Protein AF-A0A1F2PAI8-F1 (afdb_monomer_lite)

InterPro domains:
  IPR019127 Exosortase [PF09721] (19-157)
  IPR026392 Exosortase/Archaeosortase domain [TIGR04178] (73-160)
  IPR026441 Exosortase H, IPTLxxWG-CTERM-specific [TIGR04177] (13-160)

pLDDT: mean 89.21, std 8.3, range [53.75, 97.12]

Sequence (169 aa):
MDIKAQLKSEPGKFIISFVIVMTVLYGIFYTFRDEFLVMRVVTAILLGSTLTLIGMDTTVSGDVITTCDLNLKIIDECTAVFSIIVYIAAIIAYPANTRSKIIGVVSGIPVLYGFNILRLVVLALVGVNFPGAFDFVHVYLWQTTFIIFVLITFLLWLKVVVERRENVE

Structure (mmCIF, N/CA/C/O backbone):
data_AF-A0A1F2PAI8-F1
#
_entry.id   AF-A0A1F2PAI8-F1
#
loop_
_atom_site.group_PDB
_atom_site.id
_atom_site.type_symbol
_atom_site.label_atom_id
_atom_site.label_alt_id
_atom_site.label_comp_id
_atom_site.label_asym_id
_atom_site.label_entity_id
_atom_site.label_seq_id
_atom_site.pdbx_PDB_ins_code
_atom_site.Cartn_x
_atom_site.Cartn_y
_atom_site.Cartn_z
_atom_site.occupancy
_atom_site.B_iso_or_equiv
_atom_site.auth_seq_id
_atom_site.auth_comp_id
_atom_site.auth_asym_id
_atom_site.auth_atom_id
_atom_site.pdbx_PDB_model_num
ATOM 1 N N . MET A 1 1 ? -34.841 -11.442 8.010 1.00 53.75 1 MET A N 1
ATOM 2 C CA . MET A 1 1 ? -33.460 -11.130 8.434 1.00 53.75 1 MET A CA 1
ATOM 3 C C . MET A 1 1 ? -33.430 -9.656 8.822 1.00 53.75 1 MET A C 1
ATOM 5 O O . MET A 1 1 ? -33.615 -8.822 7.947 1.00 53.75 1 MET A O 1
ATOM 9 N N . ASP A 1 2 ? -33.362 -9.332 10.117 1.00 73.25 2 ASP A N 1
ATOM 10 C CA . ASP A 1 2 ? -33.502 -7.950 10.606 1.00 73.25 2 ASP A CA 1
ATOM 11 C C . ASP A 1 2 ? -32.162 -7.197 10.530 1.00 73.25 2 ASP A C 1
ATOM 13 O O . ASP A 1 2 ? -31.273 -7.358 11.368 1.00 73.25 2 ASP A O 1
ATOM 17 N N . ILE A 1 3 ? -32.022 -6.376 9.489 1.00 67.38 3 ILE A N 1
ATOM 18 C CA . ILE A 1 3 ? -30.825 -5.573 9.205 1.00 67.38 3 ILE A CA 1
ATOM 19 C C . ILE A 1 3 ? -30.523 -4.593 10.353 1.00 67.38 3 ILE A C 1
ATOM 21 O O . ILE A 1 3 ? -29.355 -4.347 10.659 1.00 67.38 3 ILE A O 1
ATOM 25 N N . LYS A 1 4 ? -31.546 -4.067 11.045 1.00 66.62 4 LYS A N 1
ATOM 26 C CA . LYS A 1 4 ? -31.355 -3.099 12.141 1.00 66.62 4 LYS A CA 1
ATOM 27 C C . LYS A 1 4 ? -30.735 -3.747 13.378 1.00 66.62 4 LYS A C 1
ATOM 29 O O . LYS A 1 4 ? -29.925 -3.111 14.052 1.00 66.62 4 LYS A O 1
ATOM 34 N N . ALA A 1 5 ? -31.077 -5.005 13.656 1.00 64.94 5 ALA A N 1
ATOM 35 C CA . ALA A 1 5 ? -30.491 -5.769 14.754 1.00 64.94 5 ALA A CA 1
ATOM 36 C C . ALA A 1 5 ? -29.004 -6.088 14.502 1.00 64.94 5 ALA A C 1
ATOM 38 O O . ALA A 1 5 ? -28.181 -5.940 15.404 1.00 64.94 5 ALA A O 1
ATOM 39 N N . GLN A 1 6 ? -28.641 -6.434 13.262 1.00 61.34 6 GLN A N 1
ATOM 40 C CA . GLN A 1 6 ? -27.250 -6.680 12.854 1.00 61.34 6 GLN A CA 1
ATOM 41 C C . GLN A 1 6 ? -26.379 -5.415 12.939 1.00 61.34 6 GLN A C 1
ATOM 43 O O . GLN A 1 6 ? -25.279 -5.474 13.483 1.00 61.34 6 GLN A O 1
ATOM 48 N N . LEU A 1 7 ? -26.883 -4.252 12.506 1.00 63.25 7 LEU A N 1
ATOM 49 C CA . LEU A 1 7 ? -26.168 -2.964 12.594 1.00 63.25 7 LEU A CA 1
ATOM 50 C C . LEU A 1 7 ? -25.843 -2.546 14.041 1.00 63.25 7 LEU A C 1
ATOM 52 O O . LEU A 1 7 ? -24.866 -1.838 14.273 1.00 63.25 7 LEU A O 1
ATOM 56 N N . LYS A 1 8 ? -26.649 -2.979 15.020 1.00 68.06 8 LYS A N 1
ATOM 57 C CA . LYS A 1 8 ? -26.426 -2.691 16.447 1.00 68.06 8 LYS A CA 1
ATOM 58 C C . LYS A 1 8 ? -25.398 -3.608 17.115 1.00 68.06 8 LYS A C 1
ATOM 60 O O . LYS A 1 8 ? -24.951 -3.285 18.215 1.00 68.06 8 LYS A O 1
ATOM 65 N N . SER A 1 9 ? -25.039 -4.724 16.481 1.00 77.81 9 SER A N 1
ATOM 66 C CA . SER A 1 9 ? -24.044 -5.668 16.997 1.00 77.81 9 SER A CA 1
ATOM 67 C C . SER A 1 9 ? -22.622 -5.097 16.908 1.00 77.81 9 SER A C 1
ATOM 69 O O . SER A 1 9 ? -22.342 -4.249 16.059 1.00 77.81 9 SER A O 1
ATOM 71 N N . GLU A 1 10 ? -21.711 -5.566 17.766 1.00 78.56 10 GLU A N 1
ATOM 72 C CA . GLU A 1 10 ? -20.292 -5.171 17.730 1.00 78.56 10 GLU A CA 1
ATOM 73 C C . GLU A 1 10 ? -19.643 -5.388 16.339 1.00 78.56 10 GLU A C 1
ATOM 75 O O . GLU A 1 10 ? -19.014 -4.455 15.832 1.00 78.56 10 GLU A O 1
ATOM 80 N N . PRO A 1 11 ? -19.879 -6.517 15.630 1.00 83.75 11 PRO A N 1
ATOM 81 C CA . PRO A 1 11 ? -19.424 -6.687 14.246 1.00 83.75 11 PRO A CA 1
ATOM 82 C C . PRO A 1 11 ? -20.052 -5.687 13.268 1.00 83.75 11 PRO A C 1
ATOM 84 O O . PRO A 1 11 ? -19.376 -5.182 12.373 1.00 83.75 11 PRO A O 1
ATOM 87 N N . GLY A 1 12 ? -21.339 -5.370 13.443 1.00 84.75 12 GLY A N 1
ATOM 88 C CA . GLY A 1 12 ? -22.044 -4.400 12.605 1.00 84.75 12 GLY A CA 1
ATOM 89 C C . GLY A 1 12 ? -21.425 -3.006 12.690 1.00 84.75 12 GLY A C 1
ATOM 90 O O . GLY A 1 12 ? -21.166 -2.383 11.660 1.00 84.75 12 GLY A O 1
ATOM 91 N N . LYS A 1 13 ? -21.102 -2.545 13.904 1.00 87.62 13 LYS A N 1
ATOM 92 C CA . LYS A 1 13 ? -20.424 -1.256 14.125 1.00 87.62 13 LYS A CA 1
ATOM 93 C C . LYS A 1 13 ? -19.049 -1.209 13.460 1.00 87.62 13 LYS A C 1
ATOM 95 O O . LYS A 1 13 ? -18.731 -0.207 12.818 1.00 87.62 13 LYS A O 1
ATOM 100 N N . PHE A 1 14 ? -18.267 -2.286 13.574 1.00 90.12 14 PHE A N 1
ATOM 101 C CA . PHE A 1 14 ? -16.968 -2.400 12.908 1.00 90.12 14 PHE A CA 1
ATOM 102 C C . PHE A 1 14 ? -17.106 -2.262 11.390 1.00 90.12 14 PHE A C 1
ATOM 104 O O . PHE A 1 14 ? -16.426 -1.431 10.797 1.00 90.12 14 PHE A O 1
ATOM 111 N N . ILE A 1 15 ? -18.019 -3.016 10.766 1.00 92.50 15 ILE A N 1
ATOM 112 C CA . ILE A 1 15 ? -18.206 -2.997 9.307 1.00 92.50 15 ILE A CA 1
ATOM 113 C C . ILE A 1 15 ? -18.624 -1.603 8.826 1.00 92.50 15 ILE A C 1
ATOM 115 O O . ILE A 1 15 ? -18.061 -1.098 7.857 1.00 92.50 15 ILE A O 1
ATOM 119 N N . ILE A 1 16 ? -19.572 -0.952 9.508 1.00 92.88 16 ILE A N 1
ATOM 120 C CA . ILE A 1 16 ? -20.002 0.410 9.152 1.00 92.88 16 ILE A CA 1
ATOM 121 C C . ILE A 1 16 ? -18.825 1.383 9.263 1.00 92.88 16 ILE A C 1
ATOM 123 O O . ILE A 1 16 ? -18.569 2.146 8.333 1.00 92.88 16 ILE A O 1
ATOM 127 N N . SER A 1 17 ? -18.101 1.352 10.386 1.00 93.19 17 SER A N 1
ATOM 128 C CA . SER A 1 17 ? -16.945 2.223 10.607 1.00 93.19 17 SER A CA 1
ATOM 129 C C . SER A 1 17 ? -15.869 1.994 9.546 1.00 93.19 17 SER A C 1
ATOM 131 O O . SER A 1 17 ? -15.382 2.956 8.957 1.00 93.19 17 SER A O 1
ATOM 133 N N . PHE A 1 18 ? -15.571 0.733 9.234 1.00 94.62 18 PHE A N 1
ATOM 134 C CA . PHE A 1 18 ? -14.635 0.338 8.189 1.00 94.62 18 PHE A CA 1
ATOM 135 C C . PHE A 1 18 ? -15.034 0.909 6.829 1.00 94.62 18 PHE A C 1
ATOM 137 O O . PHE A 1 18 ? -14.220 1.574 6.192 1.00 94.62 18 PHE A O 1
ATOM 144 N N . VAL A 1 19 ? -16.288 0.723 6.407 1.00 96.06 19 VAL A N 1
ATOM 145 C CA . VAL A 1 19 ? -16.780 1.231 5.118 1.00 96.06 19 VAL A CA 1
ATOM 146 C C . VAL A 1 19 ? -16.726 2.758 5.065 1.00 96.06 19 VAL A C 1
ATOM 148 O O . VAL A 1 19 ? -16.303 3.311 4.050 1.00 96.06 19 VAL A O 1
ATOM 151 N N . ILE A 1 20 ? -17.099 3.451 6.146 1.00 96.56 20 ILE A N 1
ATOM 152 C CA . ILE A 1 20 ? -17.038 4.918 6.218 1.00 96.56 20 ILE A CA 1
ATOM 153 C C . ILE A 1 20 ? -15.591 5.400 6.101 1.00 96.56 20 IL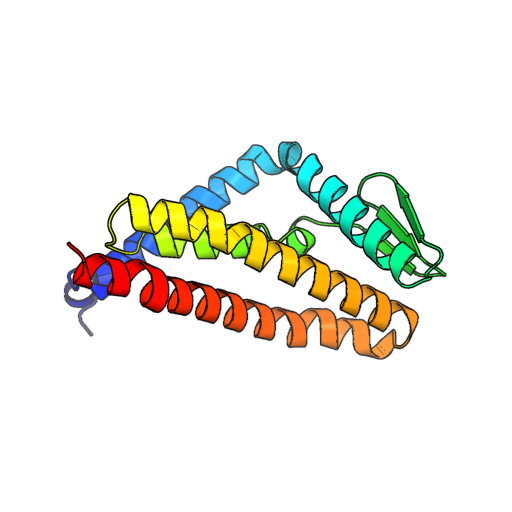E A C 1
ATOM 155 O O . ILE A 1 20 ? -15.294 6.222 5.236 1.00 96.56 20 ILE A O 1
ATOM 159 N N . VAL A 1 21 ? -14.685 4.881 6.934 1.00 96.00 21 VAL A N 1
ATOM 160 C CA . VAL A 1 21 ? -13.273 5.290 6.935 1.00 96.00 21 VAL A CA 1
ATOM 161 C C . VAL A 1 21 ? -12.629 4.984 5.589 1.00 96.00 21 VAL A C 1
ATOM 163 O O . VAL A 1 21 ? -11.956 5.843 5.027 1.00 96.00 21 VAL A O 1
ATOM 166 N N . MET A 1 22 ? -12.880 3.798 5.035 1.00 96.12 22 MET A N 1
ATOM 167 C CA . MET A 1 22 ? -12.404 3.412 3.711 1.00 96.12 22 MET A CA 1
ATOM 168 C C . MET A 1 22 ? -12.893 4.401 2.648 1.00 96.12 22 MET A C 1
ATOM 170 O O . MET A 1 22 ? -12.080 4.936 1.900 1.00 96.12 22 MET A O 1
ATOM 174 N N . THR A 1 23 ? -14.193 4.708 2.619 1.00 96.62 23 THR A N 1
ATOM 175 C CA . THR A 1 23 ? -14.781 5.655 1.655 1.00 96.62 23 THR A CA 1
ATOM 176 C C . THR A 1 23 ? -14.154 7.042 1.775 1.00 96.62 23 THR A C 1
ATOM 178 O O . THR A 1 23 ? -13.807 7.648 0.764 1.00 96.62 23 THR A O 1
ATOM 181 N N . VAL A 1 24 ? -13.952 7.533 3.001 1.00 97.12 24 VAL A N 1
ATOM 182 C CA . VAL A 1 24 ? -13.301 8.826 3.254 1.00 97.12 24 VAL A CA 1
ATOM 183 C C . VAL A 1 24 ? -11.855 8.820 2.759 1.00 97.12 24 VAL A C 1
ATOM 185 O O . VAL A 1 24 ? -11.461 9.731 2.035 1.00 97.12 24 VAL A O 1
ATOM 188 N N . LEU A 1 25 ? -11.069 7.795 3.095 1.00 96.19 25 LEU A N 1
ATOM 189 C CA . LEU A 1 25 ? -9.665 7.700 2.684 1.00 96.19 25 LEU A CA 1
ATOM 190 C C . LEU A 1 25 ? -9.512 7.589 1.162 1.00 96.19 25 LEU A C 1
ATOM 192 O O . LEU A 1 25 ? -8.654 8.259 0.590 1.00 96.19 25 LEU A O 1
ATOM 196 N N . TYR A 1 26 ? -10.362 6.804 0.495 1.00 95.25 26 TYR A N 1
ATOM 197 C CA . TYR A 1 26 ? -10.402 6.760 -0.968 1.00 95.25 26 TYR A CA 1
ATOM 198 C C . TYR A 1 26 ? -10.828 8.102 -1.569 1.00 95.25 26 TYR A C 1
ATOM 200 O O . TYR A 1 26 ? -10.216 8.551 -2.534 1.00 95.25 26 TYR A O 1
ATOM 208 N N . GLY A 1 27 ? -11.834 8.768 -0.996 1.00 95.38 27 GLY A N 1
ATOM 209 C CA . GLY A 1 27 ? -12.264 10.096 -1.436 1.00 95.38 27 GLY A CA 1
ATOM 210 C C . GLY A 1 27 ? -11.134 11.125 -1.353 1.00 95.38 27 GLY A C 1
ATOM 211 O O . GLY A 1 27 ? -10.907 11.869 -2.308 1.00 95.38 27 GLY A O 1
ATOM 212 N N . ILE A 1 28 ? -10.367 11.112 -0.258 1.00 94.12 28 ILE A N 1
ATOM 213 C CA . ILE A 1 28 ? -9.157 11.930 -0.100 1.00 94.12 28 ILE A CA 1
ATOM 214 C C . ILE A 1 28 ? -8.130 11.559 -1.174 1.00 94.12 28 ILE A C 1
ATOM 216 O O . ILE A 1 28 ? -7.653 12.439 -1.885 1.00 94.12 28 ILE A O 1
ATOM 220 N N . PHE A 1 29 ? -7.826 10.271 -1.345 1.00 93.62 29 PHE A N 1
ATOM 221 C CA . PHE A 1 29 ? -6.863 9.818 -2.349 1.00 93.62 29 PHE A CA 1
ATOM 222 C C . PHE A 1 29 ? -7.216 10.299 -3.763 1.00 93.62 29 PHE A C 1
ATOM 224 O O . PHE A 1 29 ? -6.358 10.838 -4.455 1.00 93.62 29 PHE A O 1
ATOM 231 N N . TYR A 1 30 ? -8.478 10.162 -4.178 1.00 92.62 30 TYR A N 1
ATOM 232 C CA . TYR A 1 30 ? -8.917 10.610 -5.499 1.00 92.62 30 TYR A CA 1
ATOM 233 C C . TYR A 1 30 ? -8.933 12.136 -5.642 1.00 92.62 30 TYR A C 1
ATOM 235 O O . TYR A 1 30 ? -8.668 12.632 -6.733 1.00 92.62 30 TYR A O 1
ATOM 243 N N . THR A 1 31 ? -9.197 12.876 -4.561 1.00 93.25 31 THR A N 1
ATOM 244 C CA . THR A 1 31 ? -9.156 14.350 -4.568 1.00 93.25 31 THR A CA 1
ATOM 245 C C . THR A 1 31 ? -7.731 14.871 -4.755 1.00 93.25 31 THR A C 1
ATOM 247 O O . THR A 1 31 ? -7.518 15.824 -5.494 1.00 93.25 31 THR A O 1
ATOM 250 N N . PHE A 1 32 ? -6.749 14.226 -4.123 1.00 90.12 32 PHE A N 1
ATOM 251 C CA . PHE A 1 32 ? -5.336 14.622 -4.166 1.00 90.12 32 PHE A CA 1
ATOM 252 C C . PHE A 1 32 ? -4.503 13.738 -5.101 1.00 90.12 32 PHE A C 1
ATOM 254 O O . PHE A 1 32 ? -3.289 13.631 -4.945 1.00 90.12 32 PHE A O 1
ATOM 261 N N . ARG A 1 33 ? -5.144 13.080 -6.071 1.00 86.94 33 ARG A N 1
ATOM 262 C CA . ARG A 1 33 ? -4.515 12.060 -6.920 1.00 86.94 33 ARG A CA 1
ATOM 263 C C . ARG A 1 33 ? -3.260 12.565 -7.634 1.00 86.94 33 ARG A C 1
ATOM 265 O O . ARG A 1 33 ? -2.285 11.824 -7.734 1.00 86.94 33 ARG A O 1
ATOM 272 N N . ASP A 1 34 ? -3.283 13.807 -8.106 1.00 84.50 34 ASP A N 1
ATOM 273 C CA . ASP A 1 34 ? -2.168 14.403 -8.849 1.00 84.50 34 ASP A CA 1
ATOM 274 C C . ASP A 1 34 ? -0.940 14.654 -7.958 1.00 84.50 34 ASP A C 1
ATOM 276 O O . ASP A 1 34 ? 0.194 14.503 -8.405 1.00 84.50 34 ASP A O 1
ATOM 280 N N . GLU A 1 35 ? -1.136 14.911 -6.665 1.00 83.44 35 GLU A N 1
ATOM 281 C CA . GLU A 1 35 ? -0.038 15.047 -5.695 1.00 83.44 35 GLU A CA 1
ATOM 282 C C . GLU A 1 35 ? 0.644 13.695 -5.414 1.00 83.44 35 GLU A C 1
ATOM 284 O O . GLU A 1 35 ? 1.833 13.620 -5.091 1.00 83.44 35 GLU A O 1
ATOM 289 N N . PHE A 1 36 ? -0.077 12.584 -5.604 1.00 80.94 36 PHE A N 1
ATOM 290 C CA . PHE A 1 36 ? 0.467 11.235 -5.440 1.00 80.94 36 PHE A CA 1
ATOM 291 C C . PHE A 1 36 ? 1.329 10.764 -6.624 1.00 80.94 36 PHE A C 1
ATOM 293 O O . PHE A 1 36 ? 1.831 9.636 -6.595 1.00 80.94 36 PHE A O 1
ATOM 300 N N . LEU A 1 37 ? 1.600 11.618 -7.621 1.00 82.88 37 LEU A N 1
ATOM 301 C CA . LEU A 1 37 ? 2.587 11.339 -8.675 1.00 82.88 37 LEU A CA 1
ATOM 302 C C . LEU A 1 37 ? 3.955 10.947 -8.098 1.00 82.88 37 LEU A C 1
ATOM 304 O O . LEU A 1 37 ? 4.611 10.047 -8.627 1.00 82.88 37 LEU A O 1
ATOM 308 N N . VAL A 1 38 ? 4.348 11.542 -6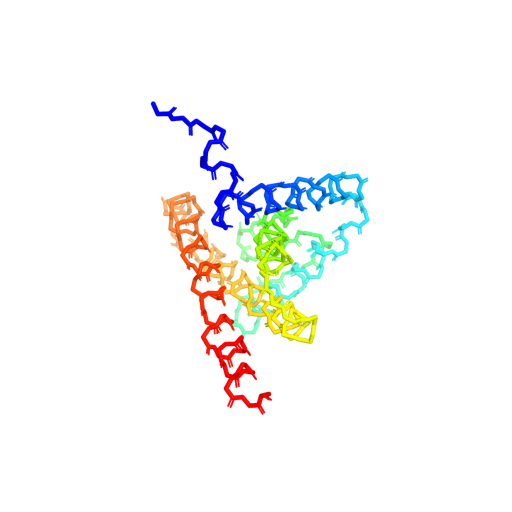.966 1.00 88.81 38 VAL A N 1
ATOM 309 C CA . VAL A 1 38 ? 5.592 11.200 -6.258 1.00 88.81 38 VAL A CA 1
ATOM 310 C C . VAL A 1 38 ? 5.643 9.712 -5.902 1.00 88.81 38 VAL A C 1
ATOM 312 O O . VAL A 1 38 ? 6.682 9.080 -6.071 1.00 88.81 38 VAL A O 1
ATOM 315 N N . MET A 1 39 ? 4.524 9.113 -5.483 1.00 89.31 39 MET A N 1
ATOM 316 C CA . MET A 1 39 ? 4.477 7.689 -5.131 1.00 89.31 39 MET A CA 1
ATOM 317 C C . MET A 1 39 ? 4.721 6.795 -6.345 1.00 89.31 39 MET A C 1
ATOM 319 O O . MET A 1 39 ? 5.361 5.750 -6.212 1.00 89.31 39 MET A O 1
ATOM 323 N N . ARG A 1 40 ? 4.260 7.198 -7.536 1.00 92.88 40 ARG A N 1
ATOM 324 C CA . ARG A 1 40 ? 4.525 6.458 -8.780 1.00 92.88 40 ARG A CA 1
ATOM 325 C C . ARG A 1 40 ? 6.005 6.504 -9.136 1.00 92.88 40 ARG A C 1
ATOM 327 O O . ARG A 1 40 ? 6.591 5.458 -9.389 1.00 92.88 40 ARG A O 1
ATOM 334 N N . VAL A 1 41 ? 6.620 7.684 -9.061 1.00 92.56 41 VAL A N 1
ATOM 335 C CA . VAL A 1 41 ? 8.054 7.867 -9.337 1.00 92.56 41 VAL A CA 1
ATOM 336 C C . VAL A 1 41 ? 8.915 7.103 -8.329 1.00 92.56 41 VAL A C 1
ATOM 338 O O . VAL A 1 41 ? 9.819 6.373 -8.721 1.00 92.56 41 VAL A O 1
ATOM 341 N N . VAL A 1 42 ? 8.608 7.191 -7.032 1.00 93.50 42 VAL A N 1
ATOM 342 C CA . VAL A 1 42 ? 9.324 6.433 -5.990 1.00 93.50 42 VAL A CA 1
ATOM 343 C C . VAL A 1 42 ? 9.207 4.930 -6.234 1.00 93.50 42 VAL A C 1
ATOM 345 O O . VAL A 1 42 ? 10.210 4.220 -6.189 1.00 93.50 42 VAL A O 1
ATOM 348 N N . THR A 1 43 ? 8.007 4.446 -6.561 1.00 95.31 43 THR A N 1
ATOM 349 C CA . THR A 1 43 ? 7.795 3.033 -6.906 1.00 95.31 43 THR A CA 1
ATOM 350 C C . THR A 1 43 ? 8.606 2.641 -8.144 1.00 95.31 43 THR A C 1
ATOM 352 O O . THR A 1 43 ? 9.206 1.567 -8.156 1.00 95.31 43 THR A O 1
ATOM 355 N N . ALA A 1 44 ? 8.671 3.511 -9.157 1.00 94.94 44 ALA A N 1
ATOM 356 C CA . ALA A 1 44 ? 9.440 3.269 -10.371 1.00 94.94 44 ALA A CA 1
ATOM 357 C C . ALA A 1 44 ? 10.944 3.160 -10.091 1.00 94.94 44 ALA A C 1
ATOM 359 O O . ALA A 1 44 ? 11.592 2.221 -10.549 1.00 94.94 44 ALA A O 1
ATOM 360 N N . ILE A 1 45 ? 11.481 4.068 -9.273 1.00 94.88 45 ILE A N 1
ATOM 361 C CA . ILE A 1 45 ? 12.885 4.066 -8.847 1.00 94.88 45 ILE A CA 1
ATOM 362 C C . ILE A 1 45 ? 13.208 2.804 -8.046 1.00 94.88 45 ILE A C 1
ATOM 364 O O . ILE A 1 45 ? 14.226 2.163 -8.304 1.00 94.88 45 ILE A O 1
ATOM 368 N N . LEU A 1 46 ? 12.358 2.429 -7.087 1.00 95.88 46 LEU A N 1
ATOM 369 C CA . LEU A 1 46 ? 12.581 1.242 -6.259 1.00 95.88 46 LEU A CA 1
ATOM 370 C C . LEU A 1 46 ? 12.528 -0.043 -7.085 1.00 95.88 46 LEU A C 1
ATOM 372 O O . LEU A 1 46 ? 13.414 -0.891 -6.948 1.00 95.88 46 LEU A O 1
ATOM 376 N N . LEU A 1 47 ? 11.531 -0.177 -7.965 1.00 95.38 47 LEU A N 1
ATOM 377 C CA . LEU A 1 47 ? 11.450 -1.322 -8.866 1.00 95.38 47 LEU A CA 1
ATOM 378 C C . LEU A 1 47 ? 12.669 -1.355 -9.791 1.00 95.38 47 LEU A C 1
ATOM 380 O O . LEU A 1 47 ? 13.352 -2.371 -9.834 1.00 95.38 47 LEU A O 1
ATOM 384 N N . GLY A 1 48 ? 12.975 -0.247 -10.469 1.00 94.75 48 GLY A N 1
ATOM 385 C CA . GLY A 1 48 ? 14.102 -0.162 -11.396 1.00 94.75 48 GLY A CA 1
ATOM 386 C C . GLY A 1 48 ? 15.431 -0.505 -10.730 1.00 94.75 48 GLY A C 1
ATOM 387 O O . GLY A 1 48 ? 16.162 -1.349 -11.231 1.00 94.75 48 GLY A O 1
ATOM 388 N N . SER A 1 49 ? 15.687 0.040 -9.538 1.00 94.38 49 SER A N 1
ATOM 389 C CA . SER A 1 49 ? 16.883 -0.289 -8.749 1.00 94.38 49 SER A CA 1
ATOM 390 C C . SER A 1 49 ? 16.949 -1.780 -8.411 1.00 94.38 49 SER A C 1
ATOM 392 O O . SER A 1 49 ? 18.007 -2.395 -8.505 1.00 94.38 49 SER A O 1
ATOM 394 N N . THR A 1 50 ? 15.814 -2.383 -8.051 1.00 95.19 50 THR A N 1
ATOM 395 C CA . THR A 1 50 ? 15.741 -3.819 -7.750 1.00 95.19 50 THR A CA 1
ATOM 396 C C . THR A 1 50 ? 15.999 -4.671 -8.996 1.00 95.19 50 THR A C 1
ATOM 398 O O . THR A 1 50 ? 16.714 -5.665 -8.908 1.00 95.19 50 THR A O 1
ATOM 401 N N . LEU A 1 51 ? 15.474 -4.271 -10.159 1.00 94.00 51 LEU A N 1
ATOM 402 C CA . LEU A 1 51 ? 15.700 -4.952 -11.438 1.00 94.00 51 LEU A CA 1
ATOM 403 C C . LEU A 1 51 ? 17.165 -4.849 -11.895 1.00 94.00 51 LEU A C 1
ATOM 405 O O . LEU A 1 51 ? 17.759 -5.843 -12.313 1.00 94.00 51 LEU A O 1
ATOM 409 N N . THR A 1 52 ? 17.793 -3.684 -11.733 1.00 94.00 52 THR A N 1
ATOM 410 C CA . THR A 1 52 ? 19.230 -3.522 -11.992 1.00 94.00 52 THR A CA 1
ATOM 411 C C . THR A 1 52 ? 20.073 -4.398 -11.064 1.00 94.00 52 THR A C 1
ATOM 413 O O . THR A 1 52 ? 21.027 -5.028 -11.517 1.00 94.00 52 THR A O 1
ATOM 416 N N . LEU A 1 53 ? 19.709 -4.504 -9.779 1.00 94.06 53 LEU A N 1
ATOM 417 C CA . LEU A 1 53 ? 20.418 -5.352 -8.810 1.00 94.06 53 LEU A CA 1
ATOM 418 C C . LEU A 1 53 ? 20.375 -6.844 -9.165 1.00 94.06 53 LEU A C 1
ATOM 420 O O . LEU A 1 53 ? 21.328 -7.560 -8.868 1.00 94.06 53 LEU A O 1
ATOM 424 N N . ILE A 1 54 ? 19.306 -7.315 -9.810 1.00 92.38 54 ILE A N 1
ATOM 425 C CA . ILE A 1 54 ? 19.201 -8.703 -10.293 1.00 92.38 54 ILE A CA 1
ATOM 426 C C . ILE A 1 54 ? 19.820 -8.902 -11.690 1.00 92.38 54 ILE A C 1
ATOM 428 O O . ILE A 1 54 ? 19.709 -9.989 -12.253 1.00 92.38 54 ILE A O 1
ATOM 432 N N . GLY A 1 55 ? 20.494 -7.882 -12.235 1.00 91.25 55 GLY A N 1
ATOM 433 C CA . GLY A 1 55 ? 21.272 -7.963 -13.474 1.00 91.25 55 GLY A CA 1
ATOM 434 C C . GLY A 1 55 ? 20.517 -7.596 -14.751 1.00 91.25 55 GLY A C 1
ATOM 435 O O . GLY A 1 55 ? 21.014 -7.882 -15.838 1.00 91.25 55 GLY A O 1
ATOM 436 N N . MET A 1 56 ? 19.334 -6.981 -14.653 1.00 91.19 56 MET A N 1
ATOM 437 C CA . MET A 1 56 ? 18.576 -6.543 -15.828 1.00 91.19 56 MET A CA 1
ATOM 438 C C . MET A 1 56 ? 18.996 -5.140 -16.267 1.00 91.19 56 MET A C 1
ATOM 440 O O . MET A 1 56 ? 19.039 -4.216 -15.450 1.00 91.19 56 MET A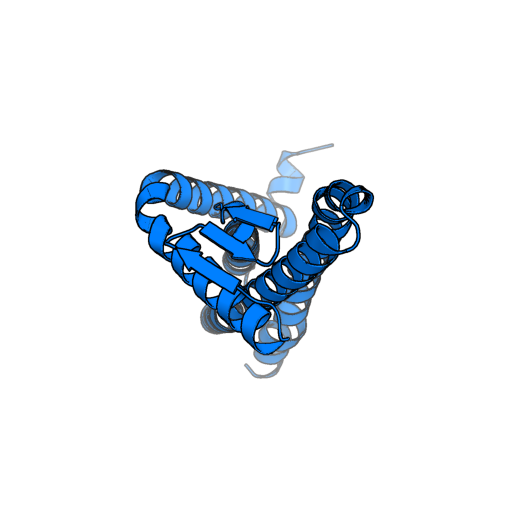 O 1
ATOM 444 N N . ASP A 1 57 ? 19.226 -4.957 -17.569 1.00 91.50 57 ASP A N 1
ATOM 445 C CA . ASP A 1 57 ? 19.439 -3.628 -18.143 1.00 91.50 57 ASP A CA 1
ATOM 446 C C . ASP A 1 57 ? 18.134 -2.830 -18.047 1.00 91.50 57 ASP A C 1
ATOM 448 O O . ASP A 1 57 ? 17.122 -3.185 -18.659 1.00 91.50 57 ASP A O 1
ATOM 452 N N . THR A 1 58 ? 18.122 -1.829 -17.167 1.00 93.69 58 THR A N 1
ATOM 453 C CA . THR A 1 58 ? 16.907 -1.137 -16.733 1.00 93.69 58 THR A CA 1
ATOM 454 C C . THR A 1 58 ? 17.156 0.356 -16.662 1.00 93.69 58 THR A C 1
ATOM 456 O O . THR A 1 58 ? 18.069 0.812 -15.977 1.00 93.69 58 THR A O 1
ATOM 459 N N . THR A 1 59 ? 16.294 1.123 -17.321 1.00 93.75 59 THR A N 1
ATOM 460 C CA . THR A 1 59 ? 16.306 2.586 -17.287 1.00 93.75 59 THR A CA 1
ATOM 461 C C . THR A 1 59 ? 14.988 3.090 -16.708 1.00 93.75 59 THR A C 1
ATOM 463 O O . THR A 1 59 ? 13.919 2.593 -17.062 1.00 93.75 59 THR A O 1
ATOM 466 N N . VAL A 1 60 ? 15.051 4.081 -15.817 1.00 95.62 60 VAL A N 1
ATOM 467 C CA . VAL A 1 60 ? 13.870 4.705 -15.200 1.00 95.62 60 VAL A CA 1
ATOM 468 C C . VAL A 1 60 ? 13.762 6.150 -15.674 1.00 95.62 60 VAL A C 1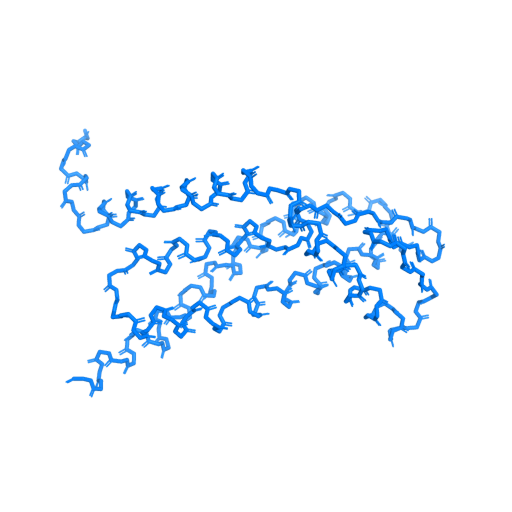
ATOM 470 O O . VAL A 1 60 ? 14.722 6.912 -15.564 1.00 95.62 60 VAL A O 1
ATOM 473 N N . SER A 1 61 ? 12.590 6.536 -16.176 1.00 94.12 61 SER A N 1
ATOM 474 C CA . SER A 1 61 ? 12.276 7.902 -16.600 1.00 94.12 61 SER A CA 1
ATOM 475 C C . SER A 1 61 ? 10.900 8.302 -16.066 1.00 94.12 61 SER A C 1
ATOM 477 O O . SER A 1 61 ? 9.864 7.892 -16.589 1.00 94.12 61 SER A O 1
ATOM 479 N N . GLY A 1 62 ? 10.881 9.077 -14.977 1.00 92.50 62 GLY A N 1
ATOM 480 C CA . GLY A 1 62 ? 9.643 9.445 -14.287 1.00 92.50 62 GLY A CA 1
ATOM 481 C C . GLY A 1 62 ? 8.922 8.227 -13.700 1.00 92.50 62 GLY A C 1
ATOM 482 O O . GLY A 1 62 ? 9.469 7.535 -12.844 1.00 92.50 62 GLY A O 1
ATOM 483 N N . ASP A 1 63 ? 7.688 7.985 -14.143 1.00 92.38 63 ASP A N 1
ATOM 484 C CA . ASP A 1 63 ? 6.872 6.820 -13.775 1.00 92.38 63 ASP A CA 1
ATOM 485 C C . ASP A 1 63 ? 6.991 5.656 -14.779 1.00 92.38 63 ASP A C 1
ATOM 487 O O . ASP A 1 63 ? 6.257 4.675 -14.668 1.00 92.38 63 ASP A O 1
ATOM 491 N N . VAL A 1 64 ? 7.906 5.739 -15.750 1.00 93.19 64 VAL A N 1
ATOM 492 C CA . VAL A 1 64 ? 8.132 4.705 -16.769 1.00 93.19 64 VAL A CA 1
ATOM 493 C C . VAL A 1 64 ? 9.451 3.980 -16.518 1.00 93.19 64 VAL A C 1
ATOM 495 O O . VAL A 1 64 ? 10.482 4.594 -16.240 1.00 93.19 64 VAL A O 1
ATOM 498 N N . ILE A 1 65 ? 9.410 2.658 -16.647 1.00 94.44 65 ILE A N 1
ATOM 499 C CA . ILE A 1 65 ? 10.550 1.752 -16.556 1.00 94.44 65 ILE A CA 1
ATOM 500 C C . ILE A 1 65 ? 10.681 1.036 -17.896 1.00 94.44 65 ILE A C 1
ATOM 502 O O . ILE A 1 65 ? 9.732 0.402 -18.360 1.00 94.44 65 ILE A O 1
ATOM 506 N N . THR A 1 66 ? 11.866 1.099 -18.487 1.00 92.81 66 THR A N 1
ATOM 507 C CA . THR A 1 66 ? 12.218 0.333 -19.684 1.00 92.81 66 THR A CA 1
ATOM 508 C C . THR A 1 66 ? 13.258 -0.700 -19.288 1.00 92.81 66 THR A C 1
ATOM 510 O O . THR A 1 66 ? 14.311 -0.335 -18.763 1.00 92.81 66 THR A O 1
ATOM 513 N N . THR A 1 67 ? 12.967 -1.981 -19.501 1.00 89.56 67 THR A N 1
ATOM 514 C CA . THR A 1 67 ? 13.908 -3.069 -19.221 1.00 89.56 67 THR A CA 1
ATOM 515 C C . THR A 1 67 ? 13.883 -4.109 -20.328 1.00 89.56 67 THR A C 1
ATOM 517 O O . THR A 1 67 ? 12.812 -4.595 -20.694 1.00 89.56 67 THR A O 1
ATOM 520 N N . CYS A 1 68 ? 15.054 -4.433 -20.880 1.00 84.81 68 CYS A N 1
ATOM 521 C CA . CYS A 1 68 ? 15.163 -5.228 -22.108 1.00 84.81 68 CYS A CA 1
ATOM 522 C C . CYS A 1 68 ? 14.222 -4.661 -23.200 1.00 84.81 68 CYS A C 1
ATOM 524 O O . CYS A 1 68 ? 14.372 -3.505 -23.583 1.00 84.81 68 CYS A O 1
ATOM 526 N N . ASP A 1 69 ? 13.212 -5.426 -23.630 1.00 83.00 69 ASP A N 1
ATOM 527 C CA . ASP A 1 69 ? 12.201 -5.012 -24.620 1.00 83.00 69 ASP A CA 1
ATOM 528 C C . ASP A 1 69 ? 10.835 -4.649 -23.996 1.00 83.00 69 ASP A C 1
ATOM 530 O O . ASP A 1 69 ? 9.847 -4.422 -24.701 1.00 83.00 69 ASP A O 1
ATOM 534 N N . LEU A 1 70 ? 10.749 -4.604 -22.663 1.00 85.62 70 LEU A N 1
ATOM 535 C CA . LEU A 1 70 ? 9.518 -4.354 -21.919 1.00 85.62 70 LEU A CA 1
ATOM 536 C C . LEU A 1 70 ? 9.461 -2.905 -21.422 1.00 85.62 70 LEU A C 1
ATOM 538 O O . LEU A 1 70 ? 10.344 -2.433 -20.705 1.00 85.62 70 LEU A O 1
ATOM 542 N N . ASN A 1 71 ? 8.366 -2.216 -21.746 1.00 90.19 71 ASN A N 1
ATOM 543 C CA . ASN A 1 71 ? 8.050 -0.892 -21.216 1.00 90.19 71 ASN A CA 1
ATOM 544 C C . ASN A 1 71 ? 6.908 -0.990 -20.201 1.00 90.19 71 ASN A C 1
ATOM 546 O O . ASN A 1 71 ? 5.786 -1.358 -20.550 1.00 90.19 71 ASN A O 1
ATOM 550 N N . LEU A 1 72 ? 7.189 -0.633 -18.950 1.00 89.38 72 LEU A N 1
ATOM 551 C CA . LEU A 1 72 ? 6.238 -0.651 -17.843 1.00 89.38 72 LEU A CA 1
ATOM 552 C C . LEU A 1 72 ? 5.981 0.771 -17.357 1.00 89.38 72 LEU A C 1
ATOM 554 O O . LEU A 1 72 ? 6.895 1.456 -16.905 1.00 89.38 72 LEU A O 1
ATOM 558 N N . LYS A 1 73 ? 4.721 1.205 -17.397 1.00 91.81 73 LYS A N 1
ATOM 559 C CA . LYS A 1 73 ? 4.295 2.460 -16.774 1.00 91.81 73 LYS A CA 1
ATOM 560 C C . LYS A 1 73 ? 3.674 2.183 -15.410 1.00 91.81 73 LYS A C 1
ATOM 562 O O . LYS A 1 73 ? 2.703 1.435 -15.308 1.00 91.81 73 LYS A O 1
ATOM 567 N N . ILE A 1 74 ? 4.209 2.812 -14.371 1.00 92.81 74 ILE A N 1
ATOM 568 C CA . ILE A 1 74 ? 3.705 2.711 -13.006 1.00 92.81 74 ILE A CA 1
ATOM 569 C C . ILE A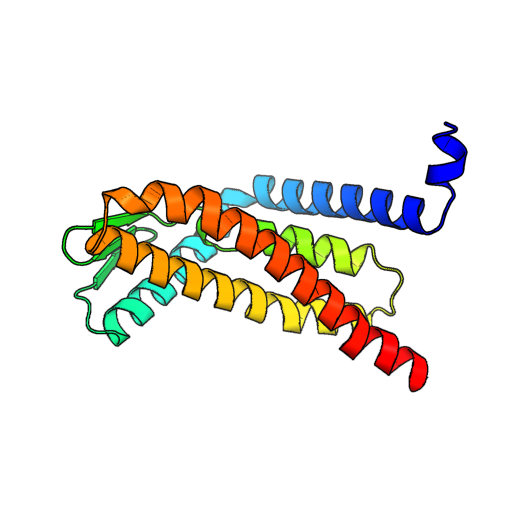 1 74 ? 2.453 3.574 -12.865 1.00 92.81 74 ILE A C 1
ATOM 571 O O . ILE A 1 74 ? 2.503 4.801 -12.909 1.00 92.81 74 ILE A O 1
ATOM 575 N N . ILE A 1 75 ? 1.317 2.916 -12.657 1.00 90.69 75 ILE A N 1
ATOM 576 C CA . ILE A 1 75 ? 0.033 3.552 -12.343 1.00 90.69 75 ILE A CA 1
ATOM 577 C C . ILE A 1 75 ? -0.266 3.451 -10.842 1.00 90.69 75 ILE A C 1
ATOM 579 O O . ILE A 1 75 ? 0.445 2.775 -10.101 1.00 90.69 75 ILE A O 1
ATOM 583 N N . ASP A 1 76 ? -1.341 4.088 -10.372 1.00 89.25 76 ASP A N 1
ATOM 584 C CA . ASP A 1 76 ? -1.715 4.074 -8.945 1.00 89.25 76 ASP A CA 1
ATOM 585 C C . ASP A 1 76 ? -1.871 2.653 -8.384 1.00 89.25 76 ASP A C 1
ATOM 587 O O . ASP A 1 76 ? -1.432 2.369 -7.269 1.00 89.25 76 ASP A O 1
ATOM 591 N N . GLU A 1 77 ? -2.408 1.732 -9.188 1.00 86.25 77 GLU A N 1
ATOM 592 C CA . GLU A 1 77 ? -2.592 0.313 -8.847 1.00 86.25 77 GLU A CA 1
ATOM 593 C C . GLU A 1 77 ? -1.267 -0.413 -8.550 1.00 86.25 77 GLU A C 1
ATOM 595 O O . GLU A 1 77 ? -1.245 -1.424 -7.839 1.00 86.25 77 GLU A O 1
ATOM 600 N N . CYS A 1 78 ? -0.146 0.116 -9.048 1.00 90.06 78 CYS A N 1
ATOM 601 C CA . CYS A 1 78 ? 1.201 -0.397 -8.818 1.00 90.06 78 CYS A CA 1
ATOM 602 C C . CYS A 1 78 ? 1.845 0.152 -7.539 1.00 90.06 78 CYS A C 1
ATOM 604 O O . CYS A 1 78 ? 2.909 -0.323 -7.170 1.00 90.06 78 CYS A O 1
ATOM 606 N N . THR A 1 79 ? 1.255 1.134 -6.850 1.00 90.50 79 THR A N 1
ATOM 607 C CA . THR A 1 79 ? 1.893 1.823 -5.702 1.00 90.50 79 THR A CA 1
ATOM 608 C C . THR A 1 79 ? 1.493 1.258 -4.331 1.00 90.50 79 THR A C 1
ATOM 610 O O . THR A 1 79 ? 1.774 1.867 -3.301 1.00 90.50 79 THR A O 1
ATOM 613 N N . ALA A 1 80 ? 0.792 0.117 -4.295 1.00 91.62 80 ALA A N 1
ATOM 614 C CA . ALA A 1 80 ? 0.167 -0.479 -3.101 1.00 91.62 80 ALA A CA 1
ATOM 615 C C . ALA A 1 80 ? -0.893 0.389 -2.391 1.00 91.62 80 ALA A C 1
ATOM 617 O O . ALA A 1 80 ? -1.497 -0.068 -1.416 1.00 91.62 80 ALA A O 1
ATOM 618 N N . VAL A 1 81 ? -1.145 1.616 -2.863 1.00 92.75 81 VAL A N 1
ATOM 619 C CA . VAL A 1 81 ? -1.938 2.629 -2.151 1.00 92.75 81 VAL A CA 1
ATOM 620 C C . VAL A 1 81 ? -3.334 2.140 -1.784 1.00 92.75 81 VAL A C 1
ATOM 622 O O . VAL A 1 81 ? -3.775 2.316 -0.654 1.00 92.75 81 VAL A O 1
ATOM 625 N N . PHE A 1 82 ? -3.998 1.422 -2.688 1.00 92.00 82 PHE A N 1
ATOM 626 C CA . PHE A 1 82 ? -5.337 0.888 -2.451 1.00 92.00 82 PHE A CA 1
ATOM 627 C C . PHE A 1 82 ? -5.374 -0.122 -1.309 1.00 92.00 82 PHE A C 1
ATOM 629 O O . PHE A 1 82 ? -6.238 -0.067 -0.440 1.00 92.00 82 PHE A O 1
ATOM 636 N N . SER A 1 83 ? -4.398 -1.020 -1.264 1.00 93.00 83 SER A N 1
ATOM 637 C CA . SER A 1 83 ? -4.322 -2.032 -0.214 1.00 93.00 83 SER A CA 1
ATOM 638 C C . SER A 1 83 ? -3.917 -1.432 1.127 1.00 93.00 83 SER A C 1
ATOM 640 O O . SER A 1 83 ? -4.437 -1.841 2.162 1.00 93.00 83 SER A O 1
ATOM 642 N N . ILE A 1 84 ? -3.044 -0.423 1.106 1.00 95.19 84 ILE A N 1
ATOM 643 C CA . ILE A 1 84 ? -2.682 0.353 2.293 1.00 95.19 84 ILE A CA 1
ATOM 644 C C . ILE A 1 84 ? -3.909 1.089 2.847 1.00 95.19 84 ILE A C 1
ATOM 646 O O . ILE A 1 84 ? -4.150 1.022 4.049 1.00 95.19 84 ILE A O 1
ATOM 650 N N . ILE A 1 85 ? -4.722 1.728 1.997 1.00 95.56 85 ILE A N 1
ATOM 651 C CA . ILE A 1 85 ? -5.965 2.398 2.414 1.00 95.56 85 ILE A CA 1
ATOM 652 C C . ILE A 1 85 ? -6.919 1.405 3.084 1.00 95.56 85 ILE A C 1
ATOM 654 O O . ILE A 1 85 ? -7.401 1.674 4.184 1.00 95.56 85 ILE A O 1
ATOM 658 N N . VAL A 1 86 ? -7.159 0.249 2.458 1.00 95.62 86 VAL A N 1
ATOM 659 C CA . VAL A 1 86 ? -8.026 -0.803 3.015 1.00 95.62 86 VAL A CA 1
ATOM 660 C C . VAL A 1 86 ? -7.501 -1.292 4.368 1.00 95.62 86 VAL A C 1
ATOM 662 O O . VAL A 1 86 ? -8.259 -1.389 5.332 1.00 95.62 86 VAL A O 1
ATOM 665 N N . TYR A 1 87 ? -6.198 -1.546 4.476 1.00 96.62 87 TYR A N 1
ATOM 666 C CA . TYR A 1 87 ? -5.572 -1.984 5.721 1.00 96.62 87 TYR A CA 1
ATOM 667 C C . TYR A 1 87 ? -5.669 -0.930 6.838 1.00 96.62 87 TYR A C 1
ATOM 669 O O . TYR A 1 87 ? -6.058 -1.248 7.963 1.00 96.62 87 TYR A O 1
ATOM 677 N N . ILE A 1 88 ? -5.377 0.338 6.532 1.00 96.75 88 ILE A N 1
ATOM 678 C CA . ILE A 1 88 ? -5.493 1.447 7.489 1.00 96.75 88 ILE A CA 1
ATOM 679 C C . ILE A 1 88 ? -6.947 1.613 7.938 1.00 96.75 88 ILE A C 1
ATOM 681 O O . ILE A 1 88 ? -7.200 1.771 9.133 1.00 96.75 88 ILE A O 1
ATOM 685 N N . ALA A 1 89 ? -7.907 1.531 7.013 1.00 96.81 89 ALA A N 1
ATOM 686 C CA . ALA A 1 89 ? -9.324 1.595 7.348 1.00 96.81 89 ALA A CA 1
ATOM 687 C C . ALA A 1 89 ? -9.723 0.481 8.326 1.00 96.81 89 ALA A C 1
ATOM 689 O O . ALA A 1 89 ? -10.432 0.752 9.297 1.00 96.81 89 ALA A O 1
ATOM 690 N N . ALA A 1 90 ? -9.221 -0.743 8.126 1.00 95.56 90 ALA A N 1
ATOM 691 C CA . ALA A 1 90 ? -9.469 -1.866 9.029 1.00 95.56 90 ALA A CA 1
ATOM 692 C C . ALA A 1 90 ? -8.892 -1.618 10.433 1.00 95.56 90 ALA A C 1
ATOM 694 O O . ALA A 1 90 ? -9.590 -1.826 11.426 1.00 95.56 90 ALA A O 1
ATOM 695 N N . ILE A 1 91 ? -7.659 -1.107 10.537 1.00 95.94 91 ILE A N 1
ATOM 696 C CA . ILE A 1 91 ? -7.045 -0.764 11.833 1.00 95.94 91 ILE A CA 1
ATOM 697 C C . ILE A 1 91 ? -7.822 0.337 12.555 1.00 95.94 91 ILE A C 1
ATOM 699 O O . ILE A 1 91 ? -8.052 0.247 13.763 1.00 95.94 91 ILE A O 1
ATOM 703 N N . ILE A 1 92 ? -8.201 1.400 11.843 1.00 94.81 92 ILE A N 1
ATOM 704 C CA . ILE A 1 92 ? -8.908 2.537 12.441 1.00 94.81 92 ILE A CA 1
ATOM 705 C C . ILE A 1 92 ? -10.287 2.103 12.942 1.00 94.81 92 ILE A C 1
ATOM 707 O O . ILE A 1 92 ? -10.659 2.486 14.055 1.00 94.81 92 ILE A O 1
ATOM 711 N N . ALA A 1 93 ? -11.003 1.292 12.161 1.00 93.81 93 ALA A N 1
ATOM 712 C CA . ALA A 1 93 ? -12.321 0.775 12.515 1.00 93.81 93 ALA A CA 1
ATOM 713 C C . ALA A 1 93 ? -12.285 -0.230 13.674 1.00 93.81 93 ALA A C 1
ATOM 715 O O . ALA A 1 93 ? -13.264 -0.351 14.410 1.00 93.81 93 ALA A O 1
ATOM 716 N N . TYR A 1 94 ? -11.168 -0.940 13.864 1.00 91.88 94 TYR A N 1
ATOM 717 C CA . TYR A 1 94 ? -11.040 -1.917 14.938 1.00 91.88 94 TYR A CA 1
ATOM 718 C C . TYR A 1 94 ? -10.993 -1.234 16.322 1.00 91.88 94 TYR A C 1
ATOM 720 O O . TYR A 1 94 ? -10.274 -0.239 16.495 1.00 91.88 94 TYR A O 1
ATOM 728 N N . PRO A 1 95 ? -11.725 -1.732 17.336 1.00 88.94 95 PRO A N 1
ATOM 729 C CA . PRO A 1 95 ? -11.770 -1.134 18.671 1.00 88.94 95 PRO A CA 1
ATOM 730 C C . PRO A 1 95 ? -10.511 -1.469 19.498 1.00 88.94 95 PRO A C 1
ATOM 732 O O . PRO A 1 95 ? -10.576 -2.195 20.477 1.00 88.94 95 PRO A O 1
ATOM 735 N N . ALA A 1 96 ? -9.349 -0.940 19.104 1.00 89.75 96 ALA A N 1
ATOM 736 C CA . ALA A 1 96 ? -8.086 -1.059 19.845 1.00 89.75 96 ALA A CA 1
ATOM 737 C C . ALA A 1 96 ? -7.561 0.298 20.344 1.00 89.75 96 ALA A C 1
ATOM 739 O O . ALA A 1 96 ? -7.886 1.354 19.790 1.00 89.75 96 ALA A O 1
ATOM 740 N N . ASN A 1 97 ? -6.670 0.266 21.340 1.00 90.00 97 ASN A N 1
ATOM 741 C CA . ASN A 1 97 ? -5.986 1.452 21.863 1.00 90.00 97 ASN A CA 1
ATOM 742 C C . ASN A 1 97 ? -5.187 2.181 20.767 1.00 90.00 97 ASN A C 1
ATOM 744 O O . ASN A 1 97 ? -4.564 1.560 19.899 1.00 90.00 97 ASN A O 1
ATOM 748 N N . THR A 1 98 ? -5.127 3.516 20.841 1.00 91.00 98 THR A N 1
ATOM 749 C CA . THR A 1 98 ? -4.472 4.370 19.830 1.00 91.00 98 THR A CA 1
ATOM 750 C C . THR A 1 98 ? -3.009 3.992 19.587 1.00 91.00 98 THR A C 1
ATOM 752 O O . THR A 1 98 ? -2.549 4.004 18.448 1.00 91.00 98 THR A O 1
ATOM 755 N N . ARG A 1 99 ? -2.275 3.583 20.633 1.00 91.75 99 ARG A N 1
ATOM 756 C CA . ARG A 1 99 ? -0.884 3.114 20.494 1.00 91.75 99 ARG A CA 1
ATOM 757 C C . ARG A 1 99 ? -0.783 1.857 19.629 1.00 91.75 99 ARG A C 1
ATOM 759 O O . ARG A 1 99 ? 0.076 1.798 18.755 1.00 91.75 99 ARG A O 1
ATOM 766 N N . SER A 1 100 ? -1.662 0.879 19.838 1.00 92.00 100 SER A N 1
ATOM 767 C CA . SER A 1 100 ? -1.697 -0.352 19.040 1.00 92.00 100 SER A CA 1
ATOM 768 C C . SER A 1 100 ? -2.041 -0.057 17.582 1.00 92.00 100 SER A C 1
ATOM 770 O O . SER A 1 100 ? -1.407 -0.619 16.689 1.00 92.00 100 SER A O 1
ATOM 772 N N . LYS A 1 101 ? -2.966 0.883 17.336 1.00 93.69 101 LYS A N 1
ATOM 773 C CA . LYS A 1 101 ? -3.297 1.358 15.982 1.00 93.69 101 LYS A CA 1
ATOM 774 C C . LYS A 1 101 ? -2.094 1.990 15.283 1.00 93.69 101 LYS A C 1
ATOM 776 O O . LYS A 1 101 ? -1.770 1.589 14.171 1.00 93.69 101 LYS A O 1
ATOM 781 N N . ILE A 1 102 ? -1.394 2.918 15.944 1.00 95.06 102 ILE A N 1
ATOM 782 C CA . ILE A 1 102 ? -0.200 3.572 15.379 1.00 95.06 102 ILE A CA 1
ATOM 783 C C . ILE A 1 102 ? 0.872 2.535 15.038 1.00 95.06 102 ILE A C 1
ATOM 785 O O . ILE A 1 102 ? 1.403 2.559 13.933 1.00 95.06 102 ILE A O 1
ATOM 789 N N . ILE A 1 103 ? 1.152 1.595 15.948 1.00 94.19 103 ILE A N 1
ATOM 790 C CA . ILE A 1 103 ? 2.129 0.527 15.699 1.00 94.19 103 ILE A CA 1
ATOM 791 C C . ILE A 1 103 ? 1.726 -0.294 14.473 1.00 94.19 103 ILE A C 1
ATOM 793 O O . ILE A 1 103 ? 2.574 -0.550 13.628 1.00 94.19 103 ILE A O 1
ATOM 797 N N . GLY A 1 104 ? 0.447 -0.660 14.351 1.00 94.12 104 GLY A N 1
ATOM 798 C CA . GLY A 1 104 ? -0.056 -1.431 13.213 1.00 94.12 104 GLY A CA 1
ATOM 799 C C . GLY A 1 104 ? 0.040 -0.705 11.878 1.00 94.12 104 GLY A C 1
ATOM 800 O O . GLY A 1 104 ? 0.383 -1.327 10.874 1.00 94.12 104 GLY A O 1
ATOM 801 N N . VAL A 1 105 ? -0.231 0.602 11.857 1.00 95.94 105 VAL A N 1
ATOM 802 C CA . VAL A 1 105 ? -0.087 1.432 10.652 1.00 95.94 105 VAL A CA 1
ATOM 803 C C . VAL A 1 105 ? 1.388 1.564 10.272 1.00 95.94 105 VAL A C 1
ATOM 805 O O . VAL A 1 105 ? 1.754 1.286 9.132 1.00 95.94 105 VAL A O 1
ATOM 808 N N . VAL A 1 106 ? 2.244 1.929 11.231 1.00 95.94 106 VAL A N 1
ATOM 809 C CA . VAL A 1 106 ? 3.680 2.150 10.996 1.00 95.94 106 VAL A CA 1
ATOM 810 C C . VAL A 1 106 ? 4.393 0.863 10.579 1.00 95.94 106 VAL A C 1
ATOM 812 O O . VAL A 1 106 ? 5.270 0.920 9.723 1.00 95.94 106 VAL A O 1
ATOM 815 N N . SER A 1 107 ? 4.024 -0.295 11.135 1.00 94.62 107 SER A N 1
ATOM 816 C CA . SER A 1 107 ? 4.623 -1.578 10.748 1.00 94.62 107 SER A CA 1
ATOM 817 C C . SER A 1 107 ? 4.003 -2.174 9.483 1.00 94.62 107 SER A C 1
ATOM 819 O O . SER A 1 107 ? 4.716 -2.767 8.675 1.00 94.62 107 SER A O 1
ATOM 821 N N . GLY A 1 108 ? 2.694 -2.013 9.280 1.00 94.06 108 GLY A N 1
ATOM 822 C CA . GLY A 1 108 ? 1.981 -2.625 8.161 1.00 94.06 108 GLY A CA 1
ATOM 823 C C . GLY A 1 108 ? 2.244 -1.950 6.818 1.00 94.06 108 GLY A C 1
ATOM 824 O O . GLY A 1 108 ? 2.351 -2.647 5.812 1.00 94.06 108 GLY A O 1
ATOM 825 N N . ILE A 1 109 ? 2.411 -0.620 6.784 1.00 94.88 109 ILE A N 1
ATOM 826 C CA . ILE A 1 109 ? 2.692 0.108 5.534 1.00 94.88 109 ILE A CA 1
ATOM 827 C C . ILE A 1 109 ? 3.970 -0.418 4.847 1.00 94.88 109 ILE A C 1
ATOM 829 O O . ILE A 1 109 ? 3.872 -0.813 3.683 1.00 94.88 109 ILE A O 1
ATOM 833 N N . PRO A 1 110 ? 5.141 -0.504 5.517 1.00 95.25 110 PRO A N 1
ATOM 834 C CA . PRO A 1 110 ? 6.350 -1.061 4.909 1.00 95.25 110 PRO A CA 1
ATOM 835 C C . PRO A 1 110 ? 6.192 -2.510 4.447 1.00 95.25 110 PRO A C 1
ATOM 837 O O . PRO A 1 110 ? 6.708 -2.870 3.393 1.00 95.25 110 PRO A O 1
ATOM 840 N N . VAL A 1 111 ? 5.461 -3.338 5.202 1.00 95.50 111 VAL A N 1
ATOM 841 C CA . VAL A 1 111 ? 5.224 -4.750 4.857 1.00 95.50 111 VAL A CA 1
ATOM 842 C C . VAL A 1 111 ? 4.404 -4.869 3.571 1.00 95.50 111 VAL A C 1
ATOM 844 O O . VAL A 1 111 ? 4.800 -5.582 2.649 1.00 95.50 111 VAL A O 1
ATOM 847 N N . LEU A 1 112 ? 3.294 -4.133 3.473 1.00 95.44 112 LEU A N 1
ATOM 848 C CA . LEU A 1 112 ? 2.436 -4.129 2.284 1.00 95.44 112 LEU A CA 1
ATOM 849 C C . LEU A 1 112 ? 3.151 -3.538 1.068 1.00 95.44 112 LEU A C 1
ATOM 851 O O . LEU A 1 112 ? 3.050 -4.075 -0.036 1.00 95.44 112 LEU A O 1
ATOM 855 N N . TYR A 1 113 ? 3.894 -2.450 1.268 1.00 94.69 113 TYR A N 1
ATOM 856 C CA . TYR A 1 113 ? 4.626 -1.799 0.191 1.00 94.69 113 TYR A CA 1
ATOM 857 C C . TYR A 1 113 ? 5.799 -2.661 -0.304 1.00 94.69 113 TYR A C 1
ATOM 859 O O . TYR A 1 113 ? 5.979 -2.822 -1.509 1.00 94.69 113 TYR A O 1
ATOM 867 N N . GLY A 1 114 ? 6.548 -3.302 0.598 1.00 94.75 114 GLY A N 1
ATOM 868 C CA . GLY A 1 114 ? 7.609 -4.246 0.236 1.00 94.75 114 GLY A CA 1
ATOM 869 C C . GLY A 1 114 ? 7.076 -5.454 -0.539 1.00 94.75 114 GLY A C 1
ATOM 870 O O . GLY A 1 114 ? 7.638 -5.829 -1.569 1.00 94.75 114 GLY A O 1
ATOM 871 N N . PHE A 1 115 ? 5.938 -6.010 -0.114 1.00 94.88 115 PHE A N 1
ATOM 872 C CA . PHE A 1 115 ? 5.269 -7.084 -0.852 1.00 94.88 115 PHE A CA 1
ATOM 873 C C . PHE A 1 115 ? 4.794 -6.636 -2.243 1.00 94.88 115 PHE A C 1
ATOM 875 O O . PHE A 1 115 ? 4.885 -7.391 -3.210 1.00 94.88 115 PHE A O 1
ATOM 882 N N . ASN A 1 116 ? 4.348 -5.385 -2.378 1.00 94.88 116 ASN A N 1
ATOM 883 C CA . ASN A 1 116 ? 4.028 -4.803 -3.677 1.00 94.88 116 ASN A CA 1
ATOM 884 C C . ASN A 1 116 ? 5.254 -4.697 -4.595 1.00 94.88 116 ASN A C 1
ATOM 886 O O . ASN A 1 116 ? 5.151 -5.065 -5.762 1.00 94.88 116 ASN A O 1
ATOM 890 N N . ILE A 1 117 ? 6.415 -4.262 -4.091 1.00 94.56 117 ILE A N 1
ATOM 891 C CA . ILE A 1 117 ? 7.650 -4.242 -4.894 1.00 94.56 117 ILE A CA 1
ATOM 892 C C . ILE A 1 117 ? 8.018 -5.658 -5.356 1.00 94.56 117 ILE A C 1
ATOM 894 O O . ILE A 1 117 ? 8.300 -5.850 -6.536 1.00 94.56 117 ILE A O 1
ATOM 898 N N . LEU A 1 118 ? 7.929 -6.664 -4.477 1.00 93.69 118 LEU A N 1
ATOM 899 C CA . LEU A 1 118 ? 8.147 -8.066 -4.854 1.00 93.69 118 LEU A CA 1
ATOM 900 C C . LEU A 1 118 ? 7.207 -8.504 -5.987 1.00 93.69 118 LEU A C 1
ATOM 902 O O . LEU A 1 118 ? 7.656 -9.076 -6.980 1.00 93.69 118 LEU A O 1
ATOM 906 N N . ARG A 1 119 ? 5.911 -8.197 -5.864 1.00 93.56 119 ARG A N 1
ATOM 907 C CA . ARG A 1 119 ? 4.916 -8.441 -6.917 1.00 93.56 119 ARG A CA 1
ATOM 908 C C . ARG A 1 119 ? 5.339 -7.813 -8.246 1.00 93.56 119 ARG A C 1
ATOM 910 O O . ARG A 1 119 ? 5.253 -8.470 -9.280 1.00 93.56 119 ARG A O 1
ATOM 917 N N . LEU A 1 120 ? 5.776 -6.554 -8.226 1.00 93.06 120 LEU A N 1
ATOM 918 C CA . LEU A 1 120 ? 6.185 -5.834 -9.430 1.00 93.06 120 LEU A CA 1
ATOM 919 C C . LEU A 1 120 ? 7.434 -6.447 -10.074 1.00 93.06 120 LEU A C 1
ATOM 921 O O . LEU A 1 120 ? 7.477 -6.574 -11.295 1.00 93.06 120 LEU A O 1
ATOM 925 N N . VAL A 1 121 ? 8.411 -6.884 -9.274 1.00 93.12 121 VAL A N 1
ATOM 926 C CA . VAL A 1 121 ? 9.606 -7.588 -9.768 1.00 93.12 121 VAL A CA 1
ATOM 927 C C . VAL A 1 121 ? 9.216 -8.884 -10.471 1.00 93.12 121 VAL A C 1
ATOM 929 O O . VAL A 1 121 ? 9.633 -9.123 -11.602 1.00 93.12 121 VAL A O 1
ATOM 932 N N . VAL A 1 122 ? 8.374 -9.707 -9.842 1.00 91.69 122 VAL A N 1
ATOM 933 C CA . VAL A 1 122 ? 7.906 -10.958 -10.457 1.00 91.69 122 VAL A CA 1
ATOM 934 C C . VAL A 1 122 ? 7.126 -10.672 -11.737 1.00 91.69 122 VAL A C 1
ATOM 936 O O . VAL A 1 122 ? 7.309 -11.370 -12.729 1.00 91.69 122 VAL A O 1
ATOM 939 N N . LEU A 1 123 ? 6.283 -9.638 -11.743 1.00 90.38 123 LEU A N 1
ATOM 940 C CA . LEU A 1 123 ? 5.519 -9.259 -12.926 1.00 90.38 123 LEU A CA 1
ATOM 941 C C . LEU A 1 123 ? 6.428 -8.803 -14.077 1.00 90.38 123 LEU A C 1
ATOM 943 O O . LEU A 1 123 ? 6.191 -9.195 -15.217 1.00 90.38 123 LEU A O 1
ATOM 947 N N . ALA A 1 124 ? 7.488 -8.044 -13.788 1.00 90.25 124 ALA A N 1
ATOM 948 C CA . ALA A 1 124 ? 8.492 -7.664 -14.781 1.00 90.25 124 ALA A CA 1
ATOM 949 C C . ALA A 1 124 ? 9.225 -8.896 -15.341 1.00 90.25 124 ALA A C 1
ATOM 951 O O . ALA A 1 124 ? 9.340 -9.044 -16.556 1.00 90.25 124 ALA A O 1
ATOM 952 N N . LEU A 1 125 ? 9.639 -9.832 -14.479 1.00 90.69 125 LEU A N 1
ATOM 953 C CA . LEU A 1 125 ? 10.294 -11.075 -14.901 1.00 90.69 125 LEU A CA 1
ATOM 954 C C . LEU A 1 125 ? 9.380 -11.956 -15.760 1.00 90.69 125 LEU A C 1
ATOM 956 O O . LEU A 1 125 ? 9.821 -12.487 -16.780 1.00 90.69 125 LEU A O 1
ATOM 960 N N . VAL A 1 126 ? 8.110 -12.102 -15.380 1.00 89.88 126 VAL A N 1
ATOM 961 C CA . VAL A 1 126 ? 7.117 -12.840 -16.173 1.00 89.88 126 VAL A CA 1
ATOM 962 C C . VAL A 1 126 ? 6.846 -12.123 -17.493 1.00 89.88 126 VAL A C 1
ATOM 964 O O . VAL A 1 126 ? 6.771 -12.785 -18.521 1.00 89.88 126 VAL A O 1
ATOM 967 N N . GLY A 1 127 ? 6.756 -10.792 -17.496 1.00 87.56 127 GLY A N 1
ATOM 968 C CA . GLY A 1 127 ? 6.541 -10.005 -18.711 1.00 87.56 127 GLY A CA 1
ATOM 969 C C . GLY A 1 127 ? 7.657 -10.164 -19.739 1.00 87.56 127 GLY A C 1
ATOM 970 O O . GLY A 1 127 ? 7.369 -10.245 -20.928 1.00 87.56 127 GLY A O 1
ATOM 971 N N . VAL A 1 128 ? 8.910 -10.274 -19.288 1.00 87.06 128 VAL A N 1
ATOM 972 C CA . VAL A 1 128 ? 10.063 -10.500 -20.174 1.00 87.06 128 VAL A CA 1
ATOM 973 C C . VAL A 1 128 ? 10.148 -11.957 -20.643 1.00 87.06 128 VAL A C 1
ATOM 975 O O . VAL A 1 128 ? 10.343 -12.208 -21.828 1.00 87.06 128 VAL A O 1
ATOM 978 N N . ASN A 1 129 ? 10.003 -12.931 -19.737 1.00 87.56 129 ASN A N 1
ATOM 979 C CA . ASN A 1 129 ? 10.297 -14.339 -20.047 1.00 87.56 129 ASN A CA 1
ATOM 980 C C . ASN A 1 129 ? 9.082 -15.136 -20.555 1.00 87.56 129 ASN A C 1
ATOM 982 O O . ASN A 1 129 ? 9.242 -16.087 -21.317 1.00 87.56 129 ASN A O 1
ATOM 986 N N . PHE A 1 130 ? 7.869 -14.774 -20.129 1.00 87.38 130 PHE A N 1
ATOM 987 C CA . PHE A 1 130 ? 6.628 -15.496 -20.429 1.00 87.38 130 PHE A CA 1
ATOM 988 C C . PHE A 1 130 ? 5.456 -14.534 -20.709 1.00 87.38 130 PHE A C 1
ATOM 990 O O . PHE A 1 130 ? 4.480 -14.520 -19.951 1.00 87.38 130 PHE A O 1
ATOM 997 N N . PRO A 1 131 ? 5.483 -13.765 -21.817 1.00 81.56 131 PRO A N 1
ATOM 998 C CA . PRO A 1 131 ? 4.455 -12.762 -22.113 1.00 81.56 131 PRO A CA 1
ATOM 999 C C . PRO A 1 131 ? 3.027 -13.327 -22.121 1.00 81.56 131 PRO A C 1
ATOM 1001 O O . PRO A 1 131 ? 2.101 -12.691 -21.630 1.00 81.56 131 PRO A O 1
ATOM 1004 N N . GLY A 1 132 ? 2.845 -14.566 -22.598 1.00 85.12 132 GLY A N 1
ATOM 1005 C CA . GLY A 1 132 ? 1.538 -15.238 -22.623 1.00 85.12 132 GLY A CA 1
ATOM 1006 C C . GLY A 1 132 ? 0.953 -15.571 -21.242 1.00 85.12 132 GLY A C 1
ATOM 1007 O O . GLY A 1 132 ? -0.240 -15.837 -21.139 1.00 85.12 132 GLY A O 1
ATOM 1008 N N . ALA A 1 133 ? 1.763 -15.546 -20.178 1.00 83.19 133 ALA A N 1
ATOM 1009 C CA . ALA A 1 133 ? 1.313 -15.743 -18.799 1.00 83.19 133 ALA A CA 1
ATOM 1010 C C . ALA A 1 133 ? 1.098 -14.418 -18.045 1.00 83.19 133 ALA A C 1
ATOM 1012 O O . ALA A 1 133 ? 0.586 -14.437 -16.923 1.00 83.19 133 ALA A O 1
ATOM 1013 N N . PHE A 1 134 ? 1.473 -13.280 -18.638 1.00 80.38 134 PHE A N 1
ATOM 1014 C CA . PHE A 1 134 ? 1.459 -11.979 -17.973 1.00 80.38 134 PHE A CA 1
ATOM 1015 C C . PHE A 1 134 ? 0.068 -11.607 -17.464 1.00 80.38 134 PHE A C 1
ATOM 1017 O O . PHE A 1 134 ? -0.080 -11.340 -16.276 1.00 80.38 134 PHE A O 1
ATOM 1024 N N . ASP A 1 135 ? -0.958 -11.672 -18.314 1.00 81.94 135 ASP A N 1
ATOM 1025 C CA . ASP A 1 135 ? -2.327 -11.299 -17.934 1.00 81.94 135 ASP A CA 1
ATOM 1026 C C . ASP A 1 135 ? -2.887 -12.200 -16.833 1.00 81.94 135 ASP A C 1
ATOM 1028 O O . ASP A 1 135 ? -3.541 -11.732 -15.898 1.00 81.94 135 ASP A O 1
ATOM 1032 N N . PHE A 1 136 ? -2.585 -13.499 -16.903 1.00 85.88 136 PHE A N 1
ATOM 1033 C CA . PHE A 1 136 ? -3.013 -14.447 -15.883 1.00 85.88 136 PHE A CA 1
ATOM 1034 C C . PHE A 1 136 ? -2.384 -14.125 -14.522 1.00 85.88 136 PHE A C 1
ATOM 1036 O O . PHE A 1 136 ? -3.076 -14.050 -13.502 1.00 85.88 136 PHE A O 1
ATOM 1043 N N . VAL A 1 137 ? -1.068 -13.907 -14.512 1.00 82.56 137 VAL A N 1
ATOM 1044 C CA . VAL A 1 137 ? -0.309 -13.577 -13.303 1.00 82.56 137 VAL A CA 1
ATOM 1045 C C . VAL A 1 137 ? -0.736 -12.214 -12.757 1.00 82.56 137 VAL A C 1
ATOM 1047 O O . VAL A 1 137 ? -0.979 -12.083 -11.557 1.00 82.56 137 VAL A O 1
ATOM 1050 N N . HIS A 1 138 ? -0.875 -11.217 -13.628 1.00 78.25 138 HIS A N 1
ATOM 1051 C CA . HIS A 1 138 ? -1.258 -9.855 -13.280 1.00 78.25 138 HIS A CA 1
ATOM 1052 C C . HIS A 1 138 ? -2.639 -9.792 -12.625 1.00 78.25 138 HIS A C 1
ATOM 1054 O O . HIS A 1 138 ? -2.780 -9.205 -11.553 1.00 78.25 138 HIS A O 1
ATOM 1060 N N . VAL A 1 139 ? -3.644 -10.411 -13.248 1.00 78.06 139 VAL A N 1
ATOM 1061 C CA . VAL A 1 139 ? -5.034 -10.282 -12.806 1.00 78.06 139 VAL A CA 1
ATOM 1062 C C . VAL A 1 139 ? -5.365 -11.306 -11.731 1.00 78.06 139 VAL A C 1
ATOM 1064 O O . VAL A 1 139 ? -5.822 -10.940 -10.658 1.00 78.06 139 VAL A O 1
ATOM 1067 N N . TYR A 1 140 ? -5.124 -12.594 -11.961 1.00 82.69 140 TYR A N 1
ATOM 1068 C CA . TYR A 1 140 ? -5.692 -13.630 -11.093 1.00 82.69 140 TYR A CA 1
ATOM 1069 C C . TYR A 1 140 ? -4.786 -13.967 -9.915 1.00 82.69 140 TYR A C 1
ATOM 1071 O O . TYR A 1 140 ? -5.245 -14.001 -8.766 1.00 82.69 140 TYR A O 1
ATOM 1079 N N . LEU A 1 141 ? -3.498 -14.202 -10.188 1.00 87.12 141 LEU A N 1
ATOM 1080 C CA . LEU A 1 141 ? -2.551 -14.594 -9.146 1.00 87.12 141 LEU A CA 1
ATOM 1081 C C . LEU A 1 141 ? -2.347 -13.447 -8.159 1.00 87.12 141 LEU A C 1
ATOM 1083 O O . LEU A 1 141 ? -2.517 -13.630 -6.949 1.00 87.12 141 LEU A O 1
ATOM 1087 N N . TRP A 1 142 ? -2.018 -12.257 -8.666 1.00 86.94 142 TRP A N 1
ATOM 1088 C CA . TRP A 1 142 ? -1.698 -11.132 -7.800 1.00 86.94 142 TRP A CA 1
ATOM 1089 C C . TRP A 1 142 ? -2.907 -10.574 -7.064 1.00 86.94 142 TRP A C 1
ATOM 1091 O O . TRP A 1 142 ? -2.777 -10.326 -5.869 1.00 86.94 142 TRP A O 1
ATOM 1101 N N . GLN A 1 143 ? -4.080 -10.450 -7.693 1.00 85.31 143 GLN A N 1
ATOM 1102 C CA . GLN A 1 143 ? -5.275 -9.947 -7.004 1.00 85.31 143 GLN A CA 1
ATOM 1103 C C . GLN A 1 143 ? -5.673 -10.846 -5.828 1.00 85.31 143 GLN A C 1
ATOM 1105 O O . GLN A 1 143 ? -5.884 -10.356 -4.717 1.00 85.31 143 GLN A O 1
ATOM 1110 N N . THR A 1 144 ? -5.706 -12.165 -6.039 1.00 87.69 144 THR A N 1
ATOM 1111 C CA . THR A 1 144 ? -6.053 -13.129 -4.982 1.00 87.69 144 THR A CA 1
ATOM 1112 C C . THR A 1 144 ? -5.015 -13.115 -3.861 1.00 87.69 144 THR A C 1
ATOM 1114 O O . THR A 1 144 ? -5.360 -13.023 -2.681 1.00 87.69 144 THR A O 1
ATOM 1117 N N . THR A 1 145 ? -3.732 -13.144 -4.227 1.00 89.62 145 THR A N 1
ATOM 1118 C CA . THR A 1 145 ? -2.629 -13.155 -3.258 1.00 89.62 145 THR A CA 1
ATOM 1119 C C . THR A 1 145 ? -2.619 -11.884 -2.411 1.00 89.62 145 THR A C 1
ATOM 1121 O O . THR A 1 145 ? -2.427 -11.962 -1.199 1.00 89.62 145 THR A O 1
ATOM 1124 N N . PHE A 1 146 ? -2.877 -10.716 -3.007 1.00 88.50 146 PHE A N 1
ATOM 1125 C CA . PHE A 1 146 ? -2.863 -9.447 -2.279 1.00 88.50 146 PHE A CA 1
ATOM 1126 C C . PHE A 1 146 ? -3.983 -9.353 -1.242 1.00 88.50 146 PHE A C 1
ATOM 1128 O O . PHE A 1 146 ? -3.738 -8.908 -0.121 1.00 88.50 146 PHE A O 1
ATOM 1135 N N . ILE A 1 147 ? -5.193 -9.814 -1.581 1.00 90.25 147 ILE A N 1
ATOM 1136 C CA . ILE A 1 147 ? -6.325 -9.845 -0.640 1.00 90.25 147 ILE A CA 1
ATOM 1137 C C . ILE A 1 147 ? -5.972 -10.711 0.572 1.00 90.25 147 ILE A C 1
ATOM 1139 O O . ILE A 1 147 ? -6.103 -10.267 1.713 1.00 90.25 147 ILE A O 1
ATOM 1143 N N . ILE A 1 148 ? -5.471 -11.925 0.327 1.00 93.38 148 ILE A N 1
ATOM 1144 C CA . ILE A 1 148 ? -5.058 -12.846 1.392 1.00 93.38 148 ILE A CA 1
ATOM 1145 C C . ILE A 1 148 ? -3.945 -12.218 2.238 1.00 93.38 148 ILE A C 1
ATOM 1147 O O . ILE A 1 148 ? -4.000 -12.266 3.465 1.00 93.38 148 ILE A O 1
ATOM 1151 N N . PHE A 1 149 ? -2.959 -11.585 1.605 1.00 94.31 149 PHE A N 1
ATOM 1152 C CA . PHE A 1 149 ? -1.831 -10.975 2.301 1.00 94.31 149 PHE A CA 1
ATOM 1153 C C . PHE A 1 149 ? -2.244 -9.806 3.206 1.00 94.31 149 PHE A C 1
ATOM 1155 O O . PHE A 1 149 ? -1.786 -9.721 4.348 1.00 94.31 149 PHE A O 1
ATOM 1162 N N . VAL A 1 150 ? -3.151 -8.938 2.747 1.00 94.19 150 VAL A N 1
ATOM 1163 C CA . VAL A 1 150 ? -3.715 -7.855 3.571 1.00 94.19 150 VAL A CA 1
ATOM 1164 C C . VAL A 1 150 ? -4.457 -8.424 4.781 1.00 94.19 150 VAL A C 1
ATOM 1166 O O . VAL A 1 150 ? -4.239 -7.956 5.900 1.00 94.19 150 VAL A O 1
ATOM 1169 N N . LEU A 1 151 ? -5.276 -9.464 4.586 1.00 94.25 151 LEU A N 1
ATOM 1170 C CA . LEU A 1 151 ? -5.989 -10.128 5.682 1.00 94.25 151 LEU A CA 1
ATOM 1171 C C . LEU A 1 151 ? -5.021 -10.747 6.694 1.00 94.25 151 LEU A C 1
ATOM 1173 O O . LEU A 1 151 ? -5.171 -10.524 7.892 1.00 94.25 151 LEU A O 1
ATOM 1177 N N . ILE A 1 152 ? -4.000 -11.471 6.230 1.00 95.06 152 ILE A N 1
ATOM 1178 C CA . ILE A 1 152 ? -2.973 -12.053 7.102 1.00 95.06 152 ILE A CA 1
ATOM 1179 C C . ILE A 1 152 ? -2.250 -10.954 7.882 1.00 95.06 152 ILE A C 1
ATOM 1181 O O . ILE A 1 152 ? -2.085 -11.080 9.091 1.00 95.06 152 ILE A O 1
ATOM 1185 N N . THR A 1 153 ? -1.863 -9.860 7.225 1.00 94.56 153 THR A N 1
ATOM 1186 C CA . THR A 1 153 ? -1.161 -8.740 7.872 1.00 94.56 153 THR A CA 1
ATOM 1187 C C . THR A 1 153 ? -2.024 -8.119 8.972 1.00 94.56 153 THR A C 1
ATOM 1189 O O . THR A 1 153 ? -1.540 -7.860 10.075 1.00 94.56 153 THR A O 1
ATOM 1192 N N . PHE A 1 154 ? -3.322 -7.953 8.715 1.00 94.50 154 PHE A N 1
ATOM 1193 C CA . PHE A 1 154 ? -4.280 -7.460 9.702 1.00 94.50 154 PHE A CA 1
ATOM 1194 C C . PHE A 1 154 ? -4.464 -8.429 10.881 1.00 94.50 154 PHE A C 1
ATOM 1196 O O . PHE A 1 154 ? -4.387 -8.012 12.036 1.00 94.50 154 PHE A O 1
ATOM 1203 N N . LEU A 1 155 ? -4.632 -9.727 10.615 1.00 93.25 155 LEU A N 1
ATOM 1204 C CA . LEU A 1 155 ? -4.760 -10.749 11.661 1.00 93.25 155 LEU A CA 1
ATOM 1205 C C . LEU A 1 155 ? -3.482 -10.881 12.505 1.00 93.25 155 LEU A C 1
ATOM 1207 O O . LEU A 1 155 ? -3.555 -11.058 13.720 1.00 93.25 155 LEU A O 1
ATOM 1211 N N . LEU A 1 156 ? -2.305 -10.761 11.885 1.00 93.56 156 LEU A N 1
ATOM 1212 C CA . LEU A 1 156 ? -1.026 -10.746 12.595 1.00 93.56 156 LEU A CA 1
ATOM 1213 C C . LEU A 1 156 ? -0.912 -9.528 13.511 1.00 93.56 156 LEU A C 1
ATOM 1215 O O . LEU A 1 156 ? -0.455 -9.670 14.644 1.00 93.56 156 LEU A O 1
ATOM 1219 N N . TRP A 1 157 ? -1.353 -8.349 13.067 1.00 94.88 157 TRP A N 1
ATOM 1220 C CA . TRP A 1 157 ? -1.408 -7.169 13.927 1.00 94.88 157 TRP A CA 1
ATOM 1221 C C . TRP A 1 157 ? -2.332 -7.382 15.135 1.00 94.88 157 TRP A C 1
ATOM 1223 O O . TRP A 1 157 ? -1.920 -7.088 16.260 1.00 94.88 157 TRP A O 1
ATOM 1233 N N . LEU A 1 158 ? -3.526 -7.953 14.932 1.00 91.62 158 LEU A N 1
ATOM 1234 C CA . LEU A 1 158 ? -4.443 -8.286 16.029 1.00 91.62 158 LEU A CA 1
ATOM 1235 C C . LEU A 1 158 ? -3.770 -9.195 17.062 1.00 91.62 158 LEU A C 1
ATOM 1237 O O . LEU A 1 158 ? -3.6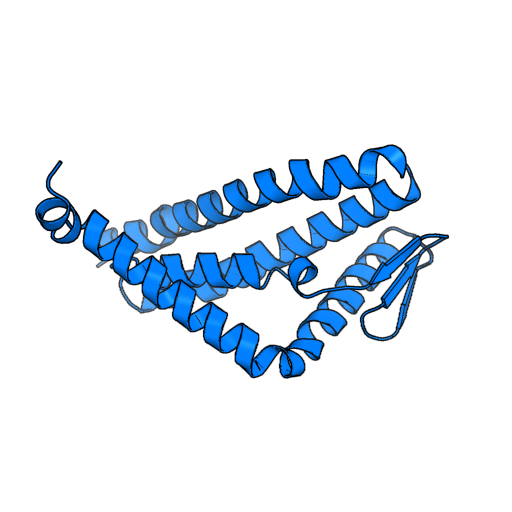82 -8.850 18.239 1.00 91.62 158 LEU A O 1
ATOM 1241 N N . LYS A 1 159 ? -3.201 -10.307 16.603 1.00 91.38 159 LYS A N 1
ATOM 1242 C CA . LYS A 1 159 ? -2.587 -11.303 17.482 1.00 91.38 159 LYS A CA 1
ATOM 1243 C C . LYS A 1 159 ? -1.326 -10.796 18.190 1.00 91.38 159 LYS A C 1
ATOM 1245 O O . LYS A 1 159 ? -1.102 -11.061 19.366 1.00 91.38 159 LYS A O 1
ATOM 1250 N N . VAL A 1 160 ? -0.448 -10.096 17.475 1.00 89.88 160 VAL A N 1
ATOM 1251 C CA . VAL A 1 160 ? 0.887 -9.745 17.993 1.00 89.88 160 VAL A CA 1
ATOM 1252 C C . VAL A 1 160 ? 0.881 -8.428 18.759 1.00 89.88 160 VAL A C 1
ATOM 1254 O O . VAL A 1 160 ? 1.654 -8.270 19.706 1.00 89.88 160 VAL A O 1
ATOM 1257 N N . VAL A 1 161 ? 0.050 -7.469 18.346 1.00 89.06 161 VAL A N 1
ATOM 1258 C CA . VAL A 1 161 ? 0.053 -6.111 18.902 1.00 89.06 161 VAL A CA 1
ATOM 1259 C C . VAL A 1 161 ? -1.147 -5.880 19.805 1.00 89.06 161 VAL A C 1
ATOM 1261 O O . VAL A 1 161 ? -0.954 -5.348 20.895 1.00 89.06 161 VAL A O 1
ATOM 1264 N N . VAL A 1 162 ? -2.358 -6.254 19.383 1.00 86.81 162 VAL A N 1
ATOM 1265 C CA . VAL A 1 162 ? -3.570 -5.985 20.173 1.00 86.81 162 VAL A CA 1
ATOM 1266 C C . VAL A 1 162 ? -3.664 -6.941 21.360 1.00 86.81 162 VAL A C 1
ATOM 1268 O O . VAL A 1 162 ? -3.565 -6.476 22.494 1.00 86.81 162 VAL A O 1
ATOM 1271 N N . GLU A 1 163 ? -3.724 -8.254 21.122 1.00 85.00 163 GLU A N 1
ATOM 1272 C CA . GLU A 1 163 ? -3.850 -9.255 22.198 1.00 85.00 163 GLU A CA 1
ATOM 1273 C C . GLU A 1 163 ? -2.675 -9.180 23.184 1.00 85.00 163 GLU A C 1
ATOM 1275 O O . GLU A 1 163 ? -2.840 -9.290 24.397 1.00 85.00 163 GLU A O 1
ATOM 1280 N N . ARG A 1 164 ? -1.454 -8.942 22.692 1.00 78.44 164 ARG A N 1
ATOM 1281 C CA . ARG A 1 164 ? -0.279 -8.817 23.566 1.00 78.44 164 ARG A CA 1
ATOM 1282 C C . ARG A 1 164 ? -0.341 -7.589 24.477 1.00 78.44 164 ARG A C 1
ATOM 1284 O O . ARG A 1 164 ? 0.228 -7.635 25.560 1.00 78.44 164 ARG A O 1
ATOM 1291 N N . ARG A 1 165 ? -0.965 -6.489 24.042 1.00 72.06 165 ARG A N 1
ATOM 1292 C CA . ARG A 1 165 ? -1.092 -5.260 24.845 1.00 72.06 165 ARG A CA 1
ATOM 1293 C C . ARG A 1 165 ? -2.172 -5.399 25.909 1.00 72.06 165 ARG A C 1
ATOM 1295 O O . ARG A 1 165 ? -1.914 -5.000 27.033 1.00 72.06 165 ARG A O 1
ATOM 1302 N N . GLU A 1 166 ? -3.304 -6.018 25.579 1.00 71.19 166 GLU A N 1
ATOM 1303 C CA . GLU A 1 166 ? -4.370 -6.296 26.556 1.00 71.19 166 GLU A CA 1
ATOM 1304 C C . GLU A 1 166 ? -3.906 -7.225 27.684 1.00 71.19 166 GLU A C 1
ATOM 1306 O O . GLU A 1 166 ? -4.363 -7.094 28.807 1.00 71.19 166 GLU A O 1
ATOM 1311 N N . ASN A 1 167 ? -2.966 -8.137 27.415 1.00 68.19 167 ASN A N 1
ATOM 1312 C CA . ASN A 1 167 ? -2.394 -9.012 28.445 1.00 68.19 167 ASN A CA 1
ATOM 1313 C C . ASN A 1 167 ? -1.321 -8.337 29.330 1.00 68.19 167 ASN A C 1
ATOM 1315 O O . ASN A 1 167 ? -0.827 -8.968 30.264 1.00 68.19 167 ASN A O 1
ATOM 1319 N N . VAL A 1 168 ? -0.879 -7.119 28.995 1.00 65.44 168 VAL A N 1
ATOM 1320 C CA . VAL A 1 168 ? 0.203 -6.395 29.699 1.00 65.44 168 VAL A CA 1
ATOM 1321 C C . VAL A 1 168 ? -0.317 -5.171 30.465 1.00 65.44 168 VAL A C 1
ATOM 1323 O O . VAL A 1 168 ? 0.354 -4.730 31.399 1.00 65.44 168 VAL A O 1
ATOM 1326 N N . GLU A 1 169 ? -1.463 -4.615 30.062 1.00 55.44 169 GLU A N 1
ATOM 1327 C CA . GLU A 1 169 ? -2.197 -3.550 30.770 1.00 55.44 169 GLU A CA 1
ATOM 1328 C C . GLU A 1 169 ? -3.106 -4.128 31.866 1.00 55.44 169 GLU A C 1
ATOM 1330 O O . GLU A 1 169 ? -3.197 -3.475 32.931 1.00 55.44 169 GLU A O 1
#

Secondary structure (DSSP, 8-state):
--HHHHHTSHHHHHHHHHHHHHHHHHHHHHHTTTTTHHHHHHHHHHHHHHHHHTT--EEEETTEEEETTEEEE--GGGTTHHHHHHHHHHHHHS---HHHHHHHHHHHHHHHHHHHHHHHHHHHHHHHH-GGGHHHIIIIIHHHHHHHHHHHHHHHHIIIIIHHHHTT-

Radius of gyration: 18.83 Å; chains: 1; bounding box: 55×31×55 Å

Organism: NCBI:txid1838285

Foldseek 3Di:
DDPVVCCPDPVNQLVVQLVVQLVVLVVVCVVCVVVCLVLLQVLQVLLQVVCVVVPWPWDGDRNWIDTDPDIDGRDPVLSLSSLLSSLLSNLVSDPFDPVLSVVLSVVVVCVSRVVSSVLVNVLVVCCVPPVVCNVVSVPPVVVVVSVVVSVVSNVCSCVPRGVVVVVVD